Protein AF-Q7WUK7-F1 (afdb_monomer)

Foldseek 3Di:
DEDAEDADDPVRLQVVQLVQQVCVVVVDAAEYECVNYVPNLVVCLLQCSVVQGDPSYHYPPDRDHNVVCAPVDLQKHHKDWQELVDGDPCQLVSVLSSCCVQVNDPCSVVVSVVSVVLSCCQNPPQPDPRIWIKIWHQDPVVSDIDIDTDGNGPDPVNVVVVVCVVPPVVVD

Structure (mmCIF, N/CA/C/O backbone):
data_AF-Q7WUK7-F1
#
_entry.id   AF-Q7WUK7-F1
#
loop_
_atom_site.group_PDB
_atom_site.id
_atom_site.type_symbol
_atom_site.label_atom_id
_atom_site.label_alt_id
_atom_site.label_comp_id
_atom_site.label_asym_id
_atom_site.label_entity_id
_atom_site.label_seq_id
_atom_site.pdbx_PDB_ins_code
_atom_site.Cartn_x
_atom_site.Cartn_y
_atom_site.Cartn_z
_atom_site.occupancy
_atom_site.B_iso_or_equiv
_atom_site.auth_seq_id
_atom_site.auth_comp_id
_atom_site.auth_asym_id
_atom_site.auth_atom_id
_atom_site.pdbx_PDB_model_num
ATOM 1 N N . MET A 1 1 ? -12.887 -13.137 -6.973 1.00 91.25 1 MET A N 1
ATOM 2 C CA . MET A 1 1 ? -12.757 -11.984 -7.885 1.00 91.25 1 MET A CA 1
ATOM 3 C C . MET A 1 1 ? -11.702 -12.366 -8.908 1.00 91.25 1 MET A C 1
ATOM 5 O O . MET A 1 1 ? -10.621 -12.746 -8.482 1.00 91.25 1 MET A O 1
ATOM 9 N N . THR A 1 2 ? -12.022 -12.349 -10.204 1.00 91.50 2 THR A N 1
ATOM 10 C CA . THR A 1 2 ? -11.090 -12.767 -11.269 1.00 91.50 2 THR A CA 1
ATOM 11 C C . THR A 1 2 ? -10.518 -11.540 -11.966 1.00 91.50 2 THR A C 1
ATOM 13 O O . THR A 1 2 ? -11.270 -10.658 -12.384 1.00 91.50 2 THR A O 1
ATOM 16 N N . PHE A 1 3 ? -9.196 -11.487 -12.089 1.00 91.56 3 PHE A N 1
ATOM 17 C CA . PHE A 1 3 ? -8.460 -10.380 -12.681 1.00 91.56 3 PHE A CA 1
ATOM 18 C C . PHE A 1 3 ? -8.015 -10.733 -14.094 1.00 91.56 3 PHE A C 1
ATOM 20 O O . PHE A 1 3 ? -7.296 -11.704 -14.327 1.00 91.56 3 PHE A O 1
ATOM 27 N N . LEU A 1 4 ? -8.437 -9.904 -15.042 1.00 84.88 4 LEU A N 1
ATOM 28 C CA . LEU A 1 4 ? -8.047 -9.989 -16.442 1.00 84.88 4 LEU A CA 1
ATOM 29 C C . LEU A 1 4 ? -6.911 -8.984 -16.665 1.00 84.88 4 LEU A C 1
ATOM 31 O O . LEU A 1 4 ? -6.974 -7.875 -16.138 1.00 84.88 4 LEU A O 1
ATOM 35 N N . GLY A 1 5 ? -5.852 -9.392 -17.370 1.00 76.69 5 GLY A N 1
ATOM 36 C CA . GLY A 1 5 ? -4.571 -8.676 -17.450 1.00 76.69 5 GLY A CA 1
ATOM 37 C C . GLY A 1 5 ? -4.622 -7.152 -17.618 1.00 76.69 5 GLY A C 1
ATOM 38 O O . GLY A 1 5 ? -5.522 -6.586 -18.227 1.00 76.69 5 GLY A O 1
ATOM 39 N N . GLY A 1 6 ? -3.596 -6.477 -17.096 1.00 83.19 6 GLY A N 1
ATOM 40 C CA . GLY A 1 6 ? -3.479 -5.019 -17.134 1.00 83.19 6 GLY A CA 1
ATOM 41 C C . GLY A 1 6 ? -2.425 -4.498 -16.159 1.00 83.19 6 GLY A C 1
ATOM 42 O O . GLY A 1 6 ? -1.912 -5.239 -15.323 1.00 83.19 6 GLY A O 1
ATOM 43 N N . SER A 1 7 ? -2.067 -3.221 -16.263 1.00 85.00 7 SER A N 1
ATOM 44 C CA . SER A 1 7 ? -1.203 -2.576 -15.270 1.00 85.00 7 SER A CA 1
ATOM 45 C C . SER A 1 7 ? -2.057 -1.985 -14.156 1.00 85.00 7 SER A C 1
ATOM 47 O O . SER A 1 7 ? -2.988 -1.232 -14.429 1.00 85.00 7 SER A O 1
ATOM 49 N N . PHE A 1 8 ? -1.722 -2.301 -12.909 1.00 87.94 8 PHE A N 1
ATOM 50 C CA . PHE A 1 8 ? -2.381 -1.715 -11.751 1.00 87.94 8 PHE A CA 1
ATOM 51 C C . PHE A 1 8 ? -1.643 -0.455 -11.296 1.00 87.94 8 PHE A C 1
ATOM 53 O O . PHE A 1 8 ? -0.414 -0.445 -11.212 1.00 87.94 8 PHE A O 1
ATOM 60 N N . LEU A 1 9 ? -2.399 0.605 -11.010 1.00 91.31 9 LEU A N 1
ATOM 61 C CA . LEU A 1 9 ? -1.882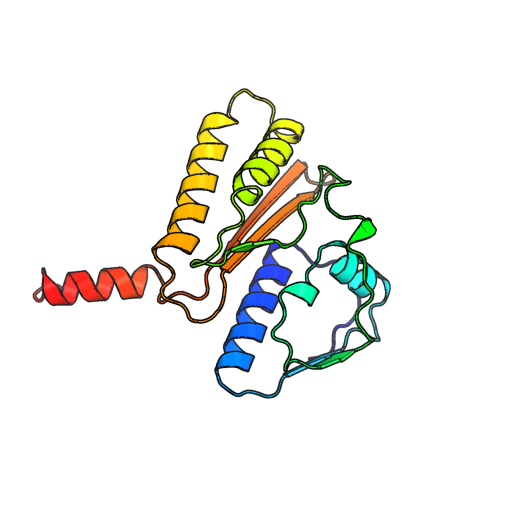 1.786 -10.322 1.00 91.31 9 LEU A CA 1
ATOM 62 C C . LEU A 1 9 ? -1.845 1.528 -8.814 1.00 91.31 9 LEU A C 1
ATOM 64 O O . LEU A 1 9 ? -2.674 0.783 -8.286 1.00 91.31 9 LEU A O 1
ATOM 68 N N . LEU A 1 10 ? -0.910 2.174 -8.120 1.00 92.69 10 LEU A N 1
ATOM 69 C CA . LEU A 1 10 ? -0.693 1.975 -6.690 1.00 92.69 10 LEU A CA 1
ATOM 70 C C . LEU A 1 10 ? -1.942 2.335 -5.875 1.00 92.69 10 LEU A C 1
ATOM 72 O O . LEU A 1 10 ? -2.303 1.613 -4.949 1.00 92.69 10 LEU A O 1
ATOM 76 N N . ASP A 1 11 ? -2.653 3.401 -6.259 1.00 92.25 11 ASP A N 1
ATOM 77 C CA . ASP A 1 11 ? -3.923 3.774 -5.616 1.00 92.25 11 ASP A CA 1
ATOM 78 C C . ASP A 1 11 ? -4.985 2.668 -5.691 1.00 92.25 11 ASP A C 1
ATOM 80 O O . ASP A 1 11 ? -5.707 2.412 -4.729 1.00 92.25 11 ASP A O 1
ATOM 84 N N . SER A 1 12 ? -5.069 1.981 -6.817 1.00 92.56 12 SER A N 1
ATOM 85 C CA . SER A 1 12 ? -6.090 0.982 -7.088 1.00 92.56 12 SER A CA 1
ATOM 86 C C . SER A 1 12 ? -5.782 -0.284 -6.300 1.00 92.56 12 SER A C 1
ATOM 88 O O . SER A 1 12 ? -6.679 -0.861 -5.689 1.00 92.56 12 SER A O 1
ATOM 90 N N . LEU A 1 13 ? -4.498 -0.645 -6.221 1.00 94.75 13 LEU A N 1
ATOM 91 C CA . LEU A 1 13 ? -4.018 -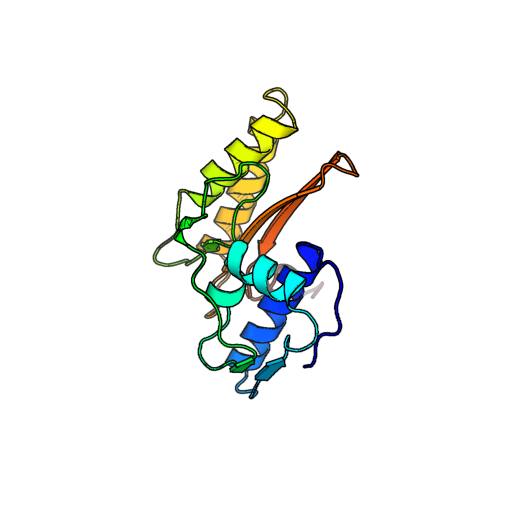1.723 -5.363 1.00 94.75 13 LEU A CA 1
ATOM 92 C C . LEU A 1 13 ? -4.271 -1.427 -3.892 1.00 94.75 13 LEU A C 1
ATOM 94 O O . LEU A 1 13 ? -4.828 -2.273 -3.204 1.00 94.75 13 LEU A O 1
ATOM 98 N N . SER A 1 14 ? -3.966 -0.220 -3.416 1.00 94.38 14 SER A N 1
ATOM 99 C CA . SER A 1 14 ? -4.221 0.117 -2.012 1.00 94.38 14 SER A CA 1
ATOM 100 C C . SER A 1 14 ? -5.694 0.004 -1.623 1.00 94.38 14 SER A C 1
ATOM 102 O O . SER A 1 14 ? -6.021 -0.516 -0.561 1.00 94.38 14 SER A O 1
ATOM 104 N N . ARG A 1 15 ? -6.606 0.428 -2.504 1.00 94.50 15 ARG A N 1
ATOM 105 C CA . ARG A 1 15 ? -8.049 0.323 -2.257 1.00 94.50 15 ARG A CA 1
ATOM 106 C C . ARG A 1 15 ? -8.510 -1.127 -2.268 1.00 94.50 15 ARG A C 1
ATOM 108 O O . ARG A 1 15 ? -9.350 -1.493 -1.454 1.00 94.50 15 ARG A O 1
ATOM 115 N N . LEU A 1 16 ? -7.963 -1.935 -3.176 1.00 94.94 16 LEU A N 1
ATOM 116 C CA . LEU A 1 16 ? -8.236 -3.366 -3.228 1.00 94.94 16 LEU A CA 1
ATOM 117 C C . LEU A 1 16 ? -7.758 -4.063 -1.949 1.00 94.94 16 LEU A C 1
ATOM 119 O O . LEU A 1 16 ? -8.534 -4.809 -1.364 1.00 94.94 16 LEU A O 1
ATOM 123 N N . LEU A 1 17 ? -6.531 -3.785 -1.501 1.00 95.56 17 LEU A N 1
ATOM 124 C CA . LEU A 1 17 ? -5.959 -4.339 -0.273 1.00 95.56 17 LEU A CA 1
ATOM 125 C C . LEU A 1 17 ? -6.823 -4.002 0.946 1.00 95.56 17 LEU A C 1
ATOM 127 O O . LEU A 1 17 ? -7.262 -4.902 1.660 1.00 95.56 17 LEU A O 1
ATOM 131 N N . ALA A 1 18 ? -7.143 -2.717 1.129 1.00 94.12 18 ALA A N 1
ATOM 132 C CA . ALA A 1 18 ? -7.998 -2.266 2.222 1.00 94.12 18 ALA A CA 1
ATOM 133 C C . ALA A 1 18 ? -9.376 -2.948 2.184 1.00 94.12 18 ALA A C 1
ATOM 135 O O . ALA A 1 18 ? -9.838 -3.471 3.195 1.00 94.12 18 ALA A O 1
ATOM 136 N N . LEU A 1 19 ? -10.014 -3.000 1.010 1.00 94.62 19 LEU A N 1
ATOM 137 C CA . LEU A 1 19 ? -11.322 -3.632 0.846 1.00 94.62 19 LEU A CA 1
ATOM 138 C C . LEU A 1 19 ? -11.284 -5.129 1.174 1.00 94.62 19 LEU A C 1
ATOM 140 O O . LEU A 1 19 ? -12.162 -5.624 1.876 1.00 94.62 19 LEU A O 1
ATOM 144 N N . VAL A 1 20 ? -10.295 -5.856 0.654 1.00 95.94 20 VAL A N 1
ATOM 145 C CA . VAL A 1 20 ? -10.166 -7.304 0.851 1.00 95.94 20 VAL A CA 1
ATOM 146 C C . VAL A 1 20 ? -9.968 -7.626 2.329 1.00 95.94 20 VAL A C 1
ATOM 148 O O . VAL A 1 20 ? -10.700 -8.455 2.866 1.00 95.94 20 VAL A O 1
ATOM 151 N N . ASN A 1 21 ? -9.071 -6.916 3.012 1.00 94.69 21 ASN A N 1
ATOM 152 C CA . ASN A 1 21 ? -8.830 -7.145 4.435 1.00 94.69 21 ASN A CA 1
ATOM 153 C C . ASN A 1 21 ? -10.053 -6.780 5.289 1.00 94.69 21 ASN A C 1
ATOM 155 O O . ASN A 1 21 ? -10.411 -7.523 6.198 1.00 94.69 21 ASN A O 1
ATOM 159 N N . GLN A 1 22 ? -10.766 -5.697 4.963 1.00 92.88 22 GLN A N 1
ATOM 160 C CA . GLN A 1 22 ? -12.001 -5.317 5.665 1.00 92.88 22 GLN A CA 1
ATOM 161 C C . GLN A 1 22 ? -13.134 -6.329 5.468 1.00 92.88 22 GLN A C 1
ATOM 163 O O . GLN A 1 22 ? -13.879 -6.631 6.405 1.00 92.88 22 GLN A O 1
ATOM 168 N N . LEU A 1 23 ? -13.280 -6.870 4.256 1.00 94.06 23 LEU A N 1
ATOM 169 C CA . LEU A 1 23 ? -14.253 -7.921 3.972 1.00 94.06 23 LEU A CA 1
ATOM 170 C C . LEU A 1 23 ? -13.888 -9.225 4.698 1.00 94.06 23 LEU A C 1
ATOM 172 O O . LEU A 1 23 ? -14.788 -9.861 5.252 1.00 94.06 23 LEU A O 1
ATOM 176 N N . SER A 1 24 ? -12.600 -9.583 4.743 1.00 95.00 24 SER A N 1
ATOM 177 C CA . SER A 1 24 ? -12.109 -10.757 5.472 1.00 95.00 24 SER A CA 1
ATOM 178 C C . SER A 1 24 ? -12.395 -10.624 6.968 1.00 95.00 24 SER A C 1
ATOM 180 O O . SER A 1 24 ? -13.068 -11.470 7.556 1.00 95.00 24 SER A O 1
ATOM 182 N N . TYR A 1 25 ? -12.032 -9.478 7.554 1.00 93.00 25 TYR A N 1
ATOM 183 C CA . TYR A 1 25 ? -12.324 -9.140 8.947 1.00 93.00 25 TYR A CA 1
ATOM 184 C C . TYR A 1 25 ? -13.829 -9.181 9.269 1.00 93.00 25 TYR A C 1
ATOM 186 O O . TYR A 1 25 ? -14.238 -9.564 10.362 1.00 93.00 25 TYR A O 1
ATOM 194 N N . SER A 1 26 ? -14.682 -8.857 8.291 1.00 92.81 26 SER A N 1
ATOM 195 C CA . SER A 1 26 ? -16.145 -8.963 8.403 1.00 92.81 26 SER A CA 1
ATOM 196 C C . SER A 1 26 ? -16.682 -10.400 8.247 1.00 92.81 26 SER A C 1
ATOM 198 O O . SER A 1 26 ? -17.894 -10.596 8.115 1.00 92.81 26 SER A O 1
ATOM 200 N N . GLY A 1 27 ? -15.807 -11.408 8.210 1.00 94.31 27 GLY A N 1
ATOM 201 C CA . GLY A 1 27 ? -16.145 -12.827 8.098 1.00 94.31 27 GLY A CA 1
ATOM 202 C C . GLY A 1 27 ? -16.553 -13.275 6.693 1.00 94.31 27 GLY A C 1
ATOM 203 O O . GLY A 1 27 ? -17.232 -14.294 6.548 1.00 94.31 27 GLY A O 1
ATOM 204 N N . LYS A 1 28 ? -16.218 -12.515 5.642 1.00 96.06 28 LYS A N 1
ATOM 205 C CA . LYS A 1 28 ? -16.505 -12.920 4.2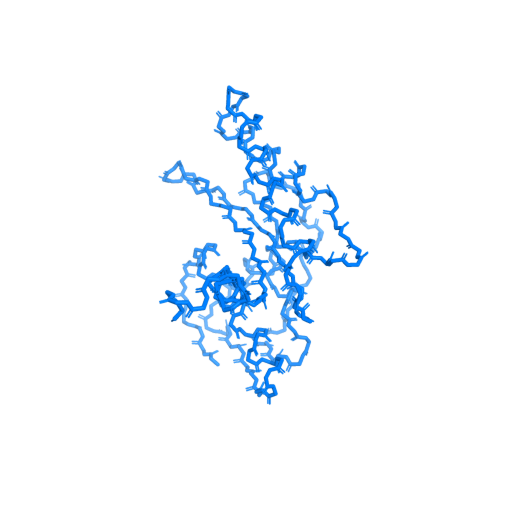58 1.00 96.06 28 LYS A CA 1
ATOM 206 C C . LYS A 1 28 ? -15.391 -13.817 3.732 1.00 96.06 28 LYS A C 1
ATOM 208 O O . LYS A 1 28 ? -14.221 -13.485 3.843 1.00 96.06 28 LYS A O 1
ATOM 213 N N . SER A 1 29 ? -15.771 -14.914 3.080 1.00 96.44 29 SER A N 1
ATOM 214 C CA . SER A 1 29 ? -14.825 -15.736 2.323 1.00 96.44 29 SER A CA 1
ATOM 215 C C . SER A 1 29 ? -14.482 -15.043 1.005 1.00 96.44 29 SER A C 1
ATOM 217 O O . SER A 1 29 ? -15.376 -14.703 0.223 1.00 96.44 29 SER A O 1
ATOM 219 N N . ILE A 1 30 ? -13.192 -14.807 0.775 1.00 97.38 30 ILE A N 1
ATOM 220 C CA . ILE A 1 30 ? -12.683 -14.080 -0.388 1.00 97.38 30 ILE A CA 1
ATOM 221 C C . ILE A 1 30 ? -11.686 -14.964 -1.122 1.00 97.38 30 ILE A C 1
ATOM 223 O O . ILE A 1 30 ? -10.828 -15.603 -0.518 1.00 97.38 30 ILE A O 1
ATOM 227 N N . SER A 1 31 ? -11.786 -14.948 -2.447 1.00 97.19 31 SER A N 1
ATOM 228 C CA . SER A 1 31 ? -10.777 -15.506 -3.335 1.00 97.19 31 SER A CA 1
ATOM 229 C C . SER A 1 31 ? -10.394 -14.472 -4.390 1.00 97.19 31 SER A C 1
ATOM 231 O O . SER A 1 31 ? -11.274 -13.809 -4.955 1.00 97.19 31 SER A O 1
ATOM 233 N N . LEU A 1 32 ? -9.099 -14.322 -4.647 1.00 96.56 32 LEU A N 1
ATOM 234 C CA . LEU A 1 32 ? -8.526 -13.472 -5.682 1.00 96.56 32 LEU A CA 1
ATOM 235 C C . LEU A 1 32 ? -7.815 -14.356 -6.707 1.00 96.56 32 LEU A C 1
ATOM 237 O O . LEU A 1 32 ? -6.851 -15.042 -6.383 1.00 96.56 32 LEU A O 1
ATOM 241 N N . ASP A 1 33 ? -8.297 -14.330 -7.942 1.00 96.19 33 ASP A N 1
ATOM 242 C CA . ASP A 1 33 ? -7.788 -15.151 -9.035 1.00 96.19 33 ASP A CA 1
ATOM 243 C C . ASP A 1 33 ? -7.098 -14.263 -10.076 1.00 96.19 33 ASP A C 1
ATOM 245 O O . ASP A 1 33 ? -7.736 -13.473 -10.774 1.00 96.19 33 ASP A O 1
ATOM 249 N N . PHE A 1 34 ? -5.781 -14.403 -10.157 1.00 95.38 34 PHE A N 1
ATOM 250 C CA . PHE A 1 34 ? -4.873 -13.731 -11.074 1.00 95.38 34 PHE A CA 1
ATOM 251 C C . PHE A 1 34 ? -4.324 -14.677 -12.157 1.00 95.38 34 PHE A C 1
ATOM 253 O O . PHE A 1 34 ? -3.403 -14.288 -12.878 1.00 95.38 34 PHE A O 1
ATOM 260 N N . SER A 1 35 ? -4.876 -15.886 -12.334 1.00 93.56 35 SER A N 1
ATOM 261 C CA . SER A 1 35 ? -4.394 -16.865 -13.327 1.00 93.56 35 SER A CA 1
ATOM 262 C C . SER A 1 35 ? -4.427 -16.359 -14.773 1.00 93.56 35 SER A C 1
ATOM 264 O O . SER A 1 35 ? -3.726 -16.887 -15.629 1.00 93.56 35 SER A O 1
ATOM 266 N N . ALA A 1 36 ? -5.210 -15.318 -15.064 1.00 92.12 36 ALA A N 1
ATOM 267 C CA . ALA A 1 36 ? -5.259 -14.677 -16.378 1.00 92.12 36 ALA A CA 1
ATOM 268 C C . ALA A 1 36 ? -4.314 -13.459 -16.519 1.00 92.12 36 ALA A C 1
ATOM 270 O O . ALA A 1 36 ? -4.432 -12.701 -17.489 1.00 92.12 36 ALA A O 1
ATOM 271 N N . CYS A 1 37 ? -3.399 -13.210 -15.567 1.00 91.75 37 CYS A N 1
ATOM 272 C CA . CYS A 1 37 ? -2.542 -12.017 -15.577 1.00 91.75 37 CYS A CA 1
ATOM 273 C C . CYS A 1 37 ? -1.142 -12.178 -14.943 1.00 91.75 37 CYS A C 1
ATOM 275 O O . CYS A 1 37 ? -0.698 -11.334 -14.163 1.00 91.75 37 CYS A O 1
ATOM 277 N N . ASP A 1 38 ? -0.381 -13.188 -15.377 1.00 91.00 38 ASP A N 1
ATOM 278 C CA . ASP A 1 38 ? 0.962 -13.546 -14.871 1.00 91.00 38 ASP A CA 1
ATOM 279 C C . ASP A 1 38 ? 1.943 -12.378 -14.667 1.00 91.00 38 ASP A C 1
ATOM 281 O O . ASP A 1 38 ? 2.673 -12.326 -13.671 1.00 91.00 38 ASP A O 1
ATOM 285 N N . LYS A 1 39 ? 1.988 -11.425 -15.609 1.00 91.62 39 LYS A N 1
ATOM 286 C CA . LYS A 1 39 ? 2.885 -10.257 -15.517 1.00 91.62 39 LYS A CA 1
ATOM 287 C C . LYS A 1 39 ? 2.520 -9.365 -14.335 1.00 91.62 39 LYS A C 1
ATOM 289 O O . LYS A 1 39 ? 3.400 -8.917 -13.604 1.00 91.62 39 LYS A O 1
ATOM 294 N N . SER A 1 40 ? 1.228 -9.110 -14.164 1.00 92.31 40 SER A N 1
ATOM 295 C CA . SER A 1 40 ? 0.700 -8.293 -13.077 1.00 92.31 40 SER A CA 1
ATOM 296 C C . SER A 1 40 ? 0.865 -9.020 -11.750 1.00 92.31 40 SER A C 1
ATOM 298 O O . SER A 1 40 ? 1.344 -8.418 -10.800 1.00 92.31 40 SER A O 1
ATOM 300 N N . PHE A 1 41 ? 0.586 -10.323 -11.708 1.00 94.88 41 PHE A N 1
ATOM 301 C CA . PHE A 1 41 ? 0.809 -11.157 -10.528 1.00 94.88 41 PHE A CA 1
ATOM 302 C C . PHE A 1 41 ? 2.268 -11.136 -10.052 1.00 94.88 41 PHE A C 1
ATOM 304 O O . PHE A 1 41 ? 2.545 -10.898 -8.877 1.00 94.88 41 PHE A O 1
ATOM 311 N N . SER A 1 42 ? 3.218 -11.306 -10.976 1.00 93.50 42 SER A N 1
ATOM 312 C CA . SER A 1 42 ? 4.653 -11.254 -10.662 1.00 93.50 42 SER A CA 1
ATOM 313 C C . SER A 1 42 ? 5.067 -9.883 -10.119 1.00 93.50 42 SER A C 1
ATOM 315 O O . SER A 1 42 ? 5.876 -9.789 -9.200 1.00 93.50 42 SER A O 1
ATOM 317 N N . TYR A 1 43 ? 4.486 -8.812 -10.663 1.00 93.19 43 TYR A N 1
ATOM 318 C CA . TYR A 1 43 ? 4.686 -7.462 -10.148 1.00 93.19 43 TYR A CA 1
ATOM 319 C C . TYR A 1 43 ? 4.092 -7.275 -8.741 1.00 93.19 43 TYR A C 1
ATOM 321 O O . TYR A 1 43 ? 4.748 -6.679 -7.894 1.00 93.19 43 TYR A O 1
ATOM 329 N N . LEU A 1 44 ? 2.903 -7.818 -8.463 1.00 95.00 44 LEU A N 1
ATOM 330 C CA . LEU A 1 44 ? 2.281 -7.766 -7.134 1.00 95.00 44 LEU A CA 1
ATOM 331 C C . LEU A 1 44 ? 3.112 -8.499 -6.075 1.00 95.00 44 LEU A C 1
ATOM 333 O O . LEU A 1 44 ? 3.282 -7.972 -4.978 1.00 95.00 44 LEU A O 1
ATOM 337 N N . CYS A 1 45 ? 3.702 -9.647 -6.427 1.00 95.00 45 CYS A N 1
ATOM 338 C CA . CYS A 1 45 ? 4.691 -10.316 -5.575 1.00 95.00 45 CYS A CA 1
ATOM 339 C C . CYS A 1 45 ? 5.893 -9.396 -5.333 1.00 95.00 45 CYS A C 1
ATOM 341 O O . CYS A 1 45 ? 6.281 -9.159 -4.197 1.00 95.00 45 CYS A O 1
ATOM 343 N N . ARG A 1 46 ? 6.446 -8.804 -6.402 1.00 93.44 46 ARG A N 1
ATOM 344 C CA . ARG A 1 46 ? 7.619 -7.922 -6.316 1.00 93.44 46 ARG A CA 1
ATOM 345 C C . ARG A 1 46 ? 7.400 -6.725 -5.395 1.00 93.44 46 ARG A C 1
ATOM 347 O O . ARG A 1 46 ? 8.380 -6.264 -4.829 1.00 93.44 46 ARG A O 1
ATOM 354 N N . ILE A 1 47 ? 6.187 -6.197 -5.274 1.00 93.31 47 ILE A N 1
ATOM 355 C CA . ILE A 1 47 ? 5.918 -5.026 -4.427 1.00 93.31 47 ILE A CA 1
ATOM 356 C C . ILE A 1 47 ? 5.415 -5.377 -3.022 1.00 93.31 47 ILE A C 1
ATOM 358 O O . ILE A 1 47 ? 4.971 -4.470 -2.327 1.00 93.31 47 ILE A O 1
ATOM 362 N N . GLY A 1 48 ? 5.418 -6.652 -2.621 1.00 94.25 48 GLY A N 1
ATOM 363 C CA . GLY A 1 48 ? 4.930 -7.078 -1.304 1.00 94.25 48 GLY A CA 1
ATOM 364 C C . GLY A 1 48 ? 3.418 -6.960 -1.115 1.00 94.25 48 GLY A C 1
ATOM 365 O O . GLY A 1 48 ? 2.930 -7.011 0.005 1.00 94.25 48 GLY A O 1
ATOM 366 N N . PHE A 1 49 ? 2.636 -6.824 -2.192 1.00 95.56 49 PHE A N 1
ATOM 367 C CA . PHE A 1 49 ? 1.184 -6.627 -2.089 1.00 95.56 49 PHE A CA 1
ATOM 368 C C . PHE A 1 49 ? 0.486 -7.771 -1.341 1.00 95.56 49 PHE A C 1
ATOM 370 O O . PHE A 1 49 ? -0.407 -7.536 -0.532 1.00 95.56 49 PHE A O 1
ATOM 377 N N . PHE A 1 50 ? 0.891 -9.011 -1.625 1.00 95.94 50 PHE A N 1
ATOM 378 C CA . PHE A 1 50 ? 0.270 -10.203 -1.051 1.00 95.94 50 PHE A CA 1
ATOM 379 C C . PHE A 1 50 ? 0.670 -10.462 0.403 1.00 95.94 50 PHE A C 1
ATOM 381 O O . PHE A 1 50 ? -0.061 -11.160 1.094 1.00 95.94 50 PHE A O 1
ATOM 388 N N . GLU A 1 51 ? 1.778 -9.887 0.879 1.00 93.56 51 GLU A N 1
ATOM 389 C CA . GLU A 1 51 ? 2.233 -10.048 2.270 1.00 93.56 51 GLU A CA 1
ATOM 390 C C . GLU A 1 51 ? 1.292 -9.374 3.267 1.00 93.56 51 GLU A C 1
ATOM 392 O O . GLU A 1 51 ? 1.224 -9.764 4.427 1.00 93.56 51 GLU A O 1
ATOM 397 N N . LEU A 1 52 ? 0.547 -8.372 2.800 1.00 94.25 52 LEU A N 1
ATOM 398 C CA . LEU A 1 52 ? -0.400 -7.620 3.609 1.00 94.25 52 LEU A CA 1
ATOM 399 C C . LEU A 1 52 ? -1.833 -8.140 3.491 1.00 94.25 52 LEU A C 1
ATOM 401 O O . LEU A 1 52 ? -2.725 -7.607 4.152 1.00 94.25 52 LEU A O 1
ATOM 405 N N . ILE A 1 53 ? -2.092 -9.120 2.625 1.00 95.00 53 ILE A N 1
ATOM 406 C CA . ILE A 1 53 ? -3.423 -9.713 2.524 1.00 95.00 53 ILE A CA 1
ATOM 407 C C . ILE A 1 53 ? -3.650 -10.617 3.732 1.00 95.00 53 ILE A C 1
ATOM 409 O O . ILE A 1 53 ? -2.790 -11.419 4.089 1.00 95.00 53 ILE A O 1
ATOM 413 N N . ASP A 1 54 ? -4.836 -10.511 4.331 1.00 94.25 54 ASP A N 1
ATOM 414 C CA . ASP A 1 54 ? -5.244 -11.388 5.423 1.00 94.25 54 ASP A CA 1
ATOM 415 C C . ASP A 1 54 ? -5.077 -12.883 5.045 1.00 94.25 54 ASP A C 1
ATOM 417 O O . ASP A 1 54 ? -5.570 -13.299 3.990 1.00 94.25 54 ASP A O 1
ATOM 421 N N . PRO A 1 55 ? -4.436 -13.717 5.890 1.00 93.94 55 PRO A N 1
ATOM 422 C CA . PRO A 1 55 ? -4.114 -15.107 5.553 1.00 93.94 55 PRO A CA 1
ATOM 423 C C . PRO A 1 55 ? -5.311 -16.005 5.213 1.00 93.94 55 PRO A C 1
ATOM 425 O O . PRO A 1 55 ? -5.121 -17.079 4.643 1.00 93.94 55 PRO A O 1
ATOM 428 N N . SER A 1 56 ? -6.541 -15.616 5.571 1.00 94.69 56 SER A N 1
ATOM 429 C CA . SER A 1 56 ? -7.741 -16.391 5.227 1.00 94.69 56 SER A CA 1
ATOM 430 C C . SER A 1 56 ? -8.230 -16.162 3.790 1.00 94.69 56 SER A C 1
ATOM 432 O O . SER A 1 56 ? -9.100 -16.893 3.305 1.00 94.69 56 SER A O 1
ATOM 434 N N . VAL A 1 57 ? -7.675 -15.174 3.082 1.00 97.06 57 VAL A N 1
ATOM 435 C CA . VAL A 1 57 ? -8.009 -14.877 1.687 1.00 97.06 57 VAL A CA 1
ATOM 436 C C . VAL A 1 57 ? -7.263 -15.831 0.759 1.00 97.06 57 VAL A C 1
ATOM 438 O O . VAL A 1 57 ? -6.036 -15.873 0.728 1.00 97.06 57 VAL A O 1
ATOM 441 N N . ALA A 1 58 ? -8.003 -16.563 -0.071 1.00 97.06 58 ALA A N 1
ATOM 442 C CA . ALA A 1 58 ? -7.404 -17.461 -1.053 1.00 97.06 58 ALA A CA 1
ATOM 443 C C . ALA A 1 58 ? -6.874 -16.674 -2.262 1.00 97.06 58 ALA A C 1
ATOM 445 O O . ALA A 1 58 ? -7.636 -15.970 -2.926 1.00 97.06 58 ALA A O 1
ATOM 446 N N . VAL A 1 59 ? -5.595 -16.829 -2.600 1.00 97.25 59 VAL A N 1
ATOM 447 C CA . VAL A 1 59 ? -4.976 -16.203 -3.779 1.00 97.25 59 VAL A CA 1
ATOM 448 C C . VAL A 1 59 ? -4.547 -17.284 -4.764 1.00 97.25 59 VAL A C 1
ATOM 450 O O . VAL A 1 59 ? -3.954 -18.281 -4.367 1.00 97.25 59 VAL A O 1
ATOM 453 N N . VAL A 1 60 ? -4.862 -17.092 -6.046 1.00 96.19 60 VAL A N 1
ATOM 454 C CA . VAL A 1 60 ? -4.478 -18.000 -7.134 1.00 96.19 60 VAL A CA 1
ATOM 455 C C . VAL A 1 60 ? -3.794 -17.187 -8.240 1.00 96.19 60 VAL A C 1
ATOM 457 O O . VAL A 1 60 ? -4.329 -16.146 -8.619 1.00 96.19 60 VAL A O 1
ATOM 460 N N . PRO A 1 61 ? -2.648 -17.620 -8.798 1.00 95.25 61 PRO A N 1
ATOM 461 C CA . PRO A 1 61 ? -1.848 -18.780 -8.386 1.00 95.25 61 PRO A CA 1
ATOM 462 C C . PRO A 1 61 ? -1.143 -18.560 -7.035 1.00 95.25 61 PRO A C 1
ATOM 464 O O . PRO A 1 61 ? -1.243 -17.482 -6.452 1.00 95.25 61 PRO A O 1
ATOM 467 N N . ASP A 1 62 ? -0.421 -19.579 -6.558 1.00 94.88 62 ASP A N 1
ATOM 468 C CA . ASP A 1 62 ? 0.352 -19.497 -5.315 1.00 94.88 62 ASP A CA 1
ATOM 469 C C . ASP A 1 62 ? 1.341 -18.322 -5.348 1.00 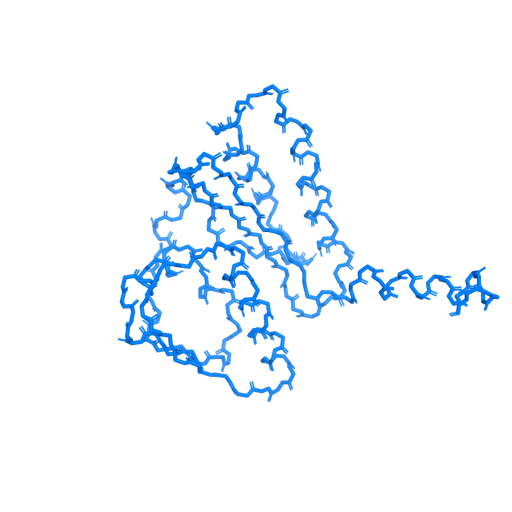94.88 62 ASP A C 1
ATOM 471 O O . ASP A 1 62 ? 2.090 -18.122 -6.316 1.00 94.88 62 ASP A O 1
ATOM 475 N N . VAL A 1 63 ? 1.325 -17.535 -4.270 1.00 95.19 63 VAL A N 1
ATOM 476 C CA . VAL A 1 63 ? 2.176 -16.355 -4.097 1.00 95.19 63 VAL A CA 1
ATOM 477 C C . VAL A 1 63 ? 3.640 -16.779 -4.078 1.00 95.19 63 VAL A C 1
ATOM 479 O O . VAL A 1 63 ? 4.033 -17.712 -3.381 1.00 95.19 63 VAL A O 1
ATOM 482 N N . LYS A 1 64 ? 4.461 -16.075 -4.859 1.00 93.19 64 LYS A N 1
ATOM 483 C CA . LYS A 1 64 ? 5.906 -16.298 -4.913 1.00 93.19 64 LYS A CA 1
ATOM 484 C C . LYS A 1 64 ? 6.602 -15.319 -3.982 1.00 93.19 64 LYS A C 1
ATOM 486 O O . LYS A 1 64 ? 6.325 -14.124 -4.047 1.00 93.19 64 LYS A O 1
ATOM 491 N N . ASP A 1 65 ? 7.546 -15.818 -3.193 1.00 92.38 65 ASP A N 1
ATOM 492 C CA . ASP A 1 65 ? 8.424 -14.967 -2.396 1.00 92.38 65 ASP A CA 1
ATOM 493 C C . ASP A 1 65 ? 9.334 -14.138 -3.319 1.00 92.38 65 ASP A C 1
ATOM 495 O O . ASP A 1 65 ? 10.067 -14.674 -4.157 1.00 92.38 65 ASP A O 1
ATOM 499 N N . ALA A 1 66 ? 9.244 -12.816 -3.185 1.00 91.62 66 ALA A N 1
ATOM 500 C CA . ALA A 1 66 ? 10.053 -11.841 -3.907 1.00 91.62 66 ALA A CA 1
ATOM 501 C C . ALA A 1 66 ? 10.797 -10.884 -2.956 1.00 91.62 66 ALA A C 1
ATOM 503 O O . ALA A 1 66 ? 11.353 -9.880 -3.414 1.00 91.62 66 ALA A O 1
ATOM 504 N N . SER A 1 67 ? 10.839 -11.207 -1.659 1.00 88.38 67 SER A N 1
ATOM 505 C CA . SER A 1 67 ? 11.453 -10.393 -0.603 1.00 88.38 67 SER A CA 1
ATOM 506 C C . SER A 1 67 ? 12.938 -10.113 -0.844 1.00 88.38 67 SER A C 1
ATOM 508 O O . SER A 1 67 ? 13.436 -9.036 -0.519 1.00 88.38 67 SER A O 1
ATOM 510 N N . CYS A 1 68 ? 13.646 -11.017 -1.529 1.00 89.94 68 CYS A N 1
ATOM 511 C CA . CYS A 1 68 ? 15.053 -10.847 -1.910 1.00 89.94 68 CYS A CA 1
ATOM 512 C C . CYS A 1 68 ? 15.322 -9.644 -2.837 1.00 89.94 68 CYS A C 1
ATOM 514 O O . CYS A 1 68 ? 16.479 -9.281 -3.059 1.00 89.94 68 CYS A O 1
ATOM 516 N N . TYR A 1 69 ? 14.274 -9.028 -3.391 1.00 86.88 69 TYR A N 1
ATOM 517 C CA . TYR A 1 69 ? 14.377 -7.835 -4.223 1.00 86.88 69 TYR A CA 1
ATOM 518 C C . TYR A 1 69 ? 14.021 -6.532 -3.488 1.00 86.88 69 TYR A C 1
ATOM 520 O O . TYR A 1 69 ? 14.120 -5.466 -4.107 1.00 86.88 69 TYR A O 1
ATOM 528 N N . TYR A 1 70 ? 13.565 -6.583 -2.234 1.00 88.25 70 TYR A N 1
ATOM 529 C CA . TYR A 1 70 ? 13.010 -5.419 -1.531 1.00 88.25 70 TYR A CA 1
ATOM 530 C C . TYR A 1 70 ? 14.077 -4.371 -1.228 1.00 88.25 70 TYR A C 1
ATOM 532 O O . TYR A 1 70 ? 15.246 -4.693 -1.027 1.00 88.25 70 TYR A O 1
ATOM 540 N N . GLY A 1 71 ? 13.704 -3.089 -1.291 1.00 83.31 71 GLY A N 1
ATOM 541 C CA . GLY A 1 71 ? 14.639 -1.977 -1.083 1.00 83.31 71 GLY A CA 1
ATOM 542 C C . GLY A 1 71 ? 15.718 -1.802 -2.166 1.00 83.31 71 GLY A C 1
ATOM 543 O O . GLY A 1 71 ? 16.481 -0.840 -2.122 1.00 83.31 71 GLY A O 1
ATOM 544 N N . HIS A 1 72 ? 15.789 -2.676 -3.179 1.00 83.88 72 HIS A N 1
ATOM 545 C CA . HIS A 1 72 ? 16.803 -2.597 -4.243 1.00 83.88 72 HIS A CA 1
ATOM 546 C C . HIS A 1 72 ? 16.436 -1.627 -5.382 1.00 83.88 72 HIS A C 1
ATOM 548 O O . HIS A 1 72 ? 17.185 -1.493 -6.352 1.00 83.88 72 HIS A O 1
ATOM 554 N N . ASN A 1 73 ? 15.273 -0.972 -5.321 1.00 83.56 73 ASN A N 1
ATOM 555 C CA . ASN A 1 73 ? 14.795 -0.085 -6.378 1.00 83.56 73 ASN A CA 1
ATOM 556 C C . ASN A 1 73 ? 14.217 1.201 -5.796 1.00 83.56 73 ASN A C 1
ATOM 558 O O . ASN A 1 73 ? 13.089 1.218 -5.334 1.00 83.56 73 ASN A O 1
ATOM 562 N N . SER A 1 74 ? 14.919 2.320 -5.933 1.00 78.44 74 SER A N 1
ATOM 563 C CA . SER A 1 74 ? 14.459 3.587 -5.360 1.00 78.44 74 SER A CA 1
ATOM 564 C C . SER A 1 74 ? 13.218 4.208 -6.018 1.00 78.44 74 SER A C 1
ATOM 566 O O . SER A 1 74 ? 12.683 5.208 -5.538 1.00 78.44 74 SER A O 1
ATOM 568 N N . LYS A 1 75 ? 12.722 3.622 -7.116 1.00 86.25 75 LYS A N 1
ATOM 569 C CA . LYS A 1 75 ? 11.448 4.006 -7.746 1.00 86.25 75 LYS A CA 1
ATOM 570 C C . LYS A 1 75 ? 10.241 3.302 -7.132 1.00 86.25 75 LYS A C 1
ATOM 572 O O . LYS A 1 75 ? 9.115 3.622 -7.514 1.00 86.25 75 LYS A O 1
ATOM 577 N N . VAL A 1 76 ? 10.459 2.323 -6.261 1.00 87.56 76 VAL A N 1
ATOM 578 C CA . VAL A 1 76 ? 9.409 1.537 -5.620 1.00 87.56 76 VAL A CA 1
ATOM 579 C C . VAL A 1 76 ? 9.782 1.354 -4.159 1.00 87.56 76 VAL A C 1
ATOM 581 O O . VAL A 1 76 ? 10.824 0.797 -3.855 1.00 87.56 76 VAL A O 1
ATOM 584 N N . MET A 1 77 ? 8.908 1.795 -3.269 1.00 89.25 77 MET A N 1
ATOM 585 C CA . MET A 1 77 ? 8.877 1.265 -1.917 1.00 89.25 77 MET A CA 1
ATOM 586 C C . MET A 1 77 ? 7.783 0.207 -1.898 1.00 89.25 77 MET A C 1
ATOM 588 O O . MET A 1 77 ? 6.637 0.496 -2.265 1.00 89.25 77 MET A O 1
ATOM 592 N N . GLU A 1 78 ? 8.157 -1.010 -1.526 1.00 92.62 78 GLU A N 1
ATOM 593 C CA . GLU A 1 78 ? 7.221 -2.111 -1.344 1.00 92.62 78 GLU A CA 1
ATOM 594 C C . GLU A 1 78 ? 6.166 -1.775 -0.274 1.00 92.62 78 GLU A C 1
ATOM 596 O O . GLU A 1 78 ? 6.316 -0.825 0.499 1.00 92.62 78 GLU A O 1
ATOM 601 N N . PHE A 1 79 ? 5.053 -2.508 -0.274 1.00 92.56 79 PHE A N 1
ATOM 602 C CA . PHE A 1 79 ? 4.014 -2.347 0.736 1.00 92.56 79 PHE A CA 1
ATOM 603 C C . PHE A 1 79 ? 4.580 -2.704 2.116 1.00 92.56 79 PHE A C 1
ATOM 605 O O . PHE A 1 79 ? 4.926 -3.851 2.368 1.00 92.56 79 PHE A O 1
ATOM 612 N N . GLY A 1 80 ? 4.676 -1.708 2.995 1.00 90.25 80 GLY A N 1
ATOM 613 C CA . GLY A 1 80 ? 5.100 -1.861 4.383 1.00 90.25 80 GLY A CA 1
ATOM 614 C C . GLY A 1 80 ? 3.909 -1.798 5.332 1.00 90.25 80 GLY A C 1
ATOM 615 O O . GLY A 1 80 ? 3.019 -0.959 5.159 1.00 90.25 80 GLY A O 1
ATOM 616 N N . VAL A 1 81 ? 3.901 -2.673 6.336 1.00 91.06 81 VAL A N 1
ATOM 617 C CA . VAL A 1 81 ? 2.879 -2.711 7.390 1.00 91.06 81 VAL A CA 1
ATOM 618 C C . VAL A 1 81 ? 3.091 -1.547 8.358 1.00 91.06 81 VAL A C 1
ATOM 620 O O . VAL A 1 81 ? 4.207 -1.284 8.797 1.00 91.06 81 VAL A O 1
ATOM 623 N N . ILE A 1 82 ? 2.010 -0.856 8.716 1.00 88.62 82 ILE A N 1
ATOM 624 C CA . ILE A 1 82 ? 1.990 0.118 9.811 1.00 88.62 82 ILE A CA 1
ATOM 625 C C . ILE A 1 82 ? 1.232 -0.524 10.967 1.00 88.62 82 ILE A C 1
ATOM 627 O O . ILE A 1 82 ? 0.013 -0.376 11.083 1.00 88.62 82 ILE A O 1
ATOM 631 N N . ASN A 1 83 ? 1.971 -1.255 11.796 1.00 84.81 83 ASN A N 1
ATOM 632 C CA . ASN A 1 83 ? 1.442 -1.858 13.007 1.00 84.81 83 ASN A CA 1
ATOM 633 C C . ASN A 1 83 ? 1.506 -0.829 14.161 1.00 84.81 83 ASN A C 1
ATOM 635 O O . ASN A 1 83 ? 2.574 -0.262 14.406 1.00 84.81 83 ASN A O 1
ATOM 639 N N . PRO A 1 84 ? 0.390 -0.537 14.855 1.00 78.62 84 PRO A N 1
ATOM 640 C CA . PRO A 1 84 ? 0.377 0.398 15.983 1.00 78.62 84 PRO A CA 1
ATOM 641 C C . PRO A 1 84 ? 1.215 -0.037 17.195 1.00 78.62 84 PRO A C 1
ATOM 643 O O . PRO A 1 84 ? 1.690 0.819 17.939 1.00 78.62 84 PRO A O 1
ATOM 646 N N . GLU A 1 85 ? 1.364 -1.345 17.417 1.00 80.69 85 GLU A N 1
ATOM 647 C CA . GLU A 1 85 ? 2.092 -1.918 18.555 1.00 80.69 85 GLU A CA 1
ATOM 648 C C . GLU A 1 85 ? 3.595 -2.028 18.264 1.00 80.69 85 GLU A C 1
ATOM 650 O O . GLU A 1 85 ? 4.415 -1.688 19.118 1.00 80.69 85 GLU A O 1
ATOM 655 N N . GLU A 1 86 ? 3.954 -2.431 17.042 1.00 83.50 86 GLU A N 1
ATOM 656 C CA . GLU A 1 86 ? 5.338 -2.561 16.567 1.00 83.50 86 GLU A CA 1
ATOM 657 C C . GLU A 1 86 ? 5.555 -1.794 15.246 1.00 83.50 86 GLU A C 1
ATOM 659 O O . GLU A 1 86 ? 5.643 -2.392 14.170 1.00 83.50 86 GLU A O 1
ATOM 664 N N . PRO A 1 87 ? 5.626 -0.450 15.287 1.00 77.94 87 PRO A N 1
ATOM 665 C CA . PRO A 1 87 ? 5.756 0.360 14.081 1.00 77.94 87 PRO A CA 1
ATOM 666 C C . PRO A 1 87 ? 7.135 0.205 13.426 1.00 77.94 87 PRO A C 1
ATOM 668 O O . PRO A 1 87 ? 8.175 0.371 14.067 1.00 77.94 87 PRO A O 1
ATOM 671 N N . ASP A 1 88 ? 7.150 -0.013 12.109 1.00 84.38 88 ASP A N 1
ATOM 672 C CA . ASP A 1 88 ? 8.375 0.064 11.312 1.00 84.38 88 ASP A CA 1
ATOM 673 C C . ASP A 1 88 ? 8.749 1.532 11.041 1.00 84.38 88 ASP A C 1
ATOM 675 O O . ASP A 1 88 ? 8.325 2.161 10.066 1.00 84.38 88 ASP A O 1
ATOM 679 N N . GLU A 1 89 ? 9.592 2.083 11.913 1.00 82.44 89 GLU A N 1
ATOM 680 C CA . GLU A 1 89 ? 10.114 3.452 11.817 1.00 82.44 89 GLU A CA 1
ATOM 681 C C . GLU A 1 89 ? 11.036 3.673 10.596 1.00 82.44 89 GLU A C 1
ATOM 683 O O . GLU A 1 89 ? 11.432 4.806 10.300 1.00 82.44 89 GLU A O 1
ATOM 688 N N . SER A 1 90 ? 11.372 2.622 9.835 1.00 82.75 90 SER A N 1
ATOM 689 C CA . SER A 1 90 ? 12.087 2.765 8.566 1.00 82.75 90 SER A CA 1
ATOM 690 C C . SER A 1 90 ? 11.180 3.273 7.438 1.00 82.75 90 SER A C 1
ATOM 692 O O . SER A 1 90 ? 11.678 3.927 6.518 1.00 82.75 90 SER A O 1
ATOM 694 N N . ILE A 1 91 ? 9.858 3.076 7.521 1.00 84.62 91 ILE A N 1
ATOM 695 C CA . ILE A 1 91 ? 8.892 3.467 6.478 1.00 84.62 91 ILE A CA 1
ATOM 696 C C . ILE A 1 91 ? 8.968 4.970 6.145 1.00 84.62 91 ILE A C 1
ATOM 698 O O . ILE A 1 91 ? 9.189 5.309 4.974 1.00 84.62 91 ILE A O 1
ATOM 702 N N . PRO A 1 92 ? 8.871 5.910 7.112 1.00 83.12 92 PRO A N 1
ATOM 703 C CA . PRO A 1 92 ? 9.011 7.337 6.816 1.00 83.12 92 PRO A CA 1
ATOM 704 C C . PRO A 1 92 ? 10.370 7.692 6.196 1.00 83.12 92 PRO A C 1
ATOM 706 O O . PRO A 1 92 ? 10.458 8.581 5.343 1.00 83.12 92 PRO A O 1
ATOM 709 N N . VAL A 1 93 ? 11.439 6.994 6.597 1.00 82.69 93 VAL A N 1
ATOM 710 C CA . VAL A 1 93 ? 12.799 7.207 6.078 1.00 82.69 93 VAL A CA 1
ATOM 711 C C . VAL A 1 93 ? 12.906 6.754 4.621 1.00 82.69 93 VAL A C 1
ATOM 713 O O . VAL A 1 93 ? 13.445 7.491 3.792 1.00 82.69 93 VAL A O 1
ATOM 716 N N . GLN A 1 94 ? 12.352 5.590 4.284 1.00 82.50 94 GLN A N 1
ATOM 717 C CA . GLN A 1 94 ? 12.321 5.070 2.916 1.00 82.50 94 GLN A CA 1
ATOM 718 C C . GLN A 1 94 ? 11.504 5.983 1.992 1.00 82.50 94 GLN A C 1
ATOM 720 O O . GLN A 1 94 ? 11.979 6.373 0.920 1.00 82.50 94 GLN A O 1
ATOM 725 N N . LEU A 1 95 ? 10.324 6.426 2.444 1.00 80.44 95 LEU A N 1
ATOM 726 C CA . LEU A 1 95 ? 9.487 7.383 1.714 1.00 80.44 95 LEU A CA 1
ATOM 727 C C . LEU A 1 95 ? 10.218 8.707 1.457 1.00 80.44 95 LEU A C 1
ATOM 729 O O . LEU A 1 95 ? 10.180 9.242 0.346 1.00 80.44 95 LEU A O 1
ATOM 733 N N . LYS A 1 96 ? 10.933 9.221 2.465 1.00 80.56 96 LYS A N 1
ATOM 734 C CA . LYS A 1 96 ? 11.761 10.426 2.339 1.00 80.56 96 LYS A CA 1
ATOM 735 C C . LYS A 1 96 ? 12.848 10.257 1.287 1.00 80.56 96 LYS A C 1
ATOM 737 O O . LYS A 1 96 ? 13.043 11.158 0.471 1.00 80.56 96 LYS A O 1
ATOM 742 N N . GLN A 1 97 ? 13.576 9.145 1.333 1.00 80.56 97 GLN A N 1
ATOM 743 C CA . GLN A 1 97 ? 14.694 8.895 0.432 1.00 80.56 97 GLN A CA 1
ATOM 744 C C . GLN A 1 97 ? 14.208 8.808 -1.018 1.00 80.56 97 GLN A C 1
ATOM 746 O O . GLN A 1 97 ? 14.723 9.524 -1.878 1.00 80.56 97 GLN A O 1
ATOM 751 N N . ALA A 1 98 ? 13.139 8.047 -1.262 1.00 79.50 98 ALA A N 1
ATOM 752 C CA . ALA A 1 98 ? 12.505 7.968 -2.572 1.00 79.50 98 ALA A CA 1
ATOM 753 C C . ALA A 1 98 ? 12.019 9.344 -3.061 1.00 79.50 98 ALA A C 1
ATOM 755 O O . ALA A 1 98 ? 12.213 9.699 -4.222 1.00 79.50 98 ALA A O 1
ATOM 756 N N . PHE A 1 99 ? 11.450 10.173 -2.179 1.00 79.31 99 PHE A N 1
ATOM 757 C CA . PHE A 1 99 ? 11.039 11.529 -2.545 1.00 79.31 99 PHE A CA 1
ATOM 758 C C . PHE A 1 99 ? 12.230 12.434 -2.900 1.00 79.31 99 PHE A C 1
ATOM 760 O O . PHE A 1 99 ? 12.185 13.131 -3.914 1.00 79.31 99 PHE A O 1
ATOM 767 N N . ILE A 1 100 ? 13.309 12.422 -2.105 1.00 82.62 100 ILE A N 1
ATOM 768 C CA . ILE A 1 100 ? 14.523 13.223 -2.352 1.00 82.62 100 ILE A CA 1
ATOM 769 C C . ILE A 1 100 ? 15.144 12.877 -3.702 1.00 82.62 100 ILE A C 1
ATOM 771 O O . ILE A 1 100 ? 15.556 13.781 -4.429 1.00 82.62 100 ILE A O 1
ATOM 775 N N . GLU A 1 101 ? 15.214 11.592 -4.039 1.00 81.31 101 GLU A N 1
ATOM 776 C CA . GLU A 1 101 ? 15.810 11.139 -5.295 1.00 81.31 101 GLU A CA 1
ATOM 777 C C . GLU A 1 101 ? 15.048 11.618 -6.530 1.00 81.31 101 GLU A C 1
ATOM 779 O O . GLU A 1 101 ? 15.658 11.842 -7.573 1.00 81.31 101 GLU A O 1
ATOM 784 N N . GLN A 1 102 ? 13.734 11.817 -6.415 1.00 77.06 102 GLN A N 1
ATOM 785 C CA . GLN A 1 102 ? 12.895 12.217 -7.544 1.00 77.06 102 GLN A CA 1
ATOM 786 C C . GLN A 1 102 ? 12.622 13.725 -7.608 1.00 77.06 102 GLN A C 1
ATOM 788 O O . GLN A 1 102 ? 12.608 14.303 -8.691 1.00 77.06 102 GLN A O 1
ATOM 793 N N . ALA A 1 103 ? 12.386 14.374 -6.466 1.00 76.94 103 ALA A N 1
ATOM 794 C CA . ALA A 1 103 ? 11.980 15.782 -6.387 1.00 76.94 103 ALA A CA 1
ATOM 795 C C . ALA A 1 103 ? 13.115 16.725 -5.945 1.00 76.94 103 ALA A C 1
ATOM 797 O O . ALA A 1 103 ? 12.957 17.950 -5.945 1.00 76.94 103 ALA A O 1
ATOM 798 N N . GLY A 1 104 ? 14.269 16.171 -5.562 1.00 79.12 104 GLY A N 1
ATOM 799 C CA . GLY A 1 104 ? 15.397 16.922 -5.029 1.00 79.12 104 GLY A CA 1
ATOM 800 C C . GLY A 1 104 ? 15.188 17.406 -3.588 1.00 79.12 104 GLY A C 1
ATOM 801 O O . GLY A 1 104 ? 14.133 17.267 -2.971 1.00 79.12 104 GLY A O 1
ATOM 802 N N . LYS A 1 105 ? 16.233 18.019 -3.023 1.00 81.44 105 LYS A N 1
ATOM 803 C CA . LYS A 1 105 ? 16.276 18.412 -1.599 1.00 81.44 105 LYS A CA 1
ATOM 804 C C . LYS A 1 105 ? 15.482 19.681 -1.264 1.00 81.44 105 LYS A C 1
ATOM 806 O O . LYS A 1 105 ? 15.255 19.967 -0.094 1.00 81.44 105 LYS A O 1
ATOM 811 N N . LYS A 1 106 ? 15.059 20.463 -2.265 1.00 80.50 106 LYS A N 1
ATOM 812 C CA . LYS A 1 106 ? 14.494 21.811 -2.055 1.00 80.50 106 LYS A CA 1
ATOM 813 C C . LYS A 1 106 ? 13.206 21.804 -1.218 1.00 80.50 106 LYS A C 1
ATOM 815 O O . LYS A 1 106 ? 12.985 22.729 -0.445 1.00 80.50 106 LYS A O 1
ATOM 820 N N . HIS A 1 107 ? 12.387 20.759 -1.346 1.00 75.19 107 HIS A N 1
ATOM 821 C CA . HIS A 1 107 ? 11.112 20.614 -0.629 1.00 75.19 107 HIS A CA 1
ATOM 822 C C . HIS A 1 107 ? 11.025 19.323 0.194 1.00 75.19 107 HIS A C 1
ATOM 824 O O . HIS A 1 107 ? 9.959 18.983 0.707 1.00 75.19 107 HIS A O 1
ATOM 830 N N . SER A 1 108 ? 12.143 18.610 0.355 1.00 76.56 108 SER A N 1
ATOM 831 C CA . SER A 1 108 ? 12.155 17.289 0.985 1.00 76.56 108 SER A CA 1
ATOM 832 C C . SER A 1 108 ? 11.720 17.317 2.444 1.00 76.56 108 SER A C 1
ATOM 834 O O . SER A 1 108 ? 11.061 16.390 2.889 1.00 76.56 108 SER A O 1
ATOM 836 N N . ASN A 1 109 ? 12.057 18.375 3.185 1.00 78.75 109 ASN A N 1
ATOM 837 C CA . ASN A 1 109 ? 11.688 18.476 4.598 1.00 78.75 109 ASN A CA 1
ATOM 838 C C . ASN A 1 109 ? 10.182 18.688 4.778 1.00 78.75 109 ASN A C 1
ATOM 840 O O . ASN A 1 109 ? 9.589 18.033 5.619 1.00 78.75 109 ASN A O 1
ATOM 844 N N . ALA A 1 110 ? 9.555 19.539 3.960 1.00 81.5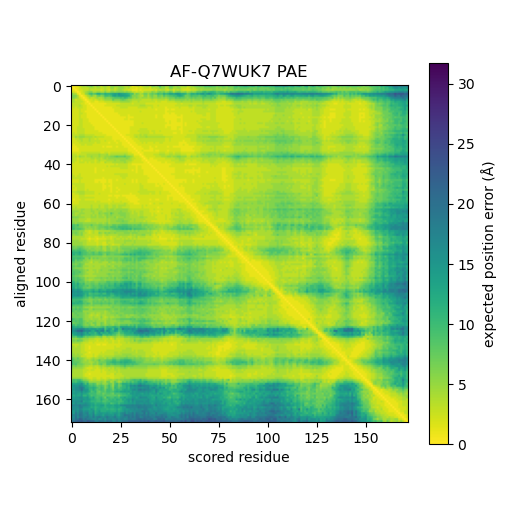6 110 ALA A N 1
ATOM 845 C CA . ALA A 1 110 ? 8.112 19.772 4.033 1.00 81.56 110 ALA A CA 1
ATOM 846 C C . ALA A 1 110 ? 7.311 18.521 3.632 1.00 81.56 110 ALA A C 1
ATOM 848 O O . ALA A 1 110 ? 6.369 18.145 4.326 1.00 81.56 110 ALA A O 1
ATOM 849 N N . ALA A 1 111 ? 7.720 17.845 2.551 1.00 76.38 111 ALA A N 1
ATOM 850 C CA . ALA A 1 111 ? 7.119 16.577 2.142 1.00 76.38 111 ALA A CA 1
ATOM 851 C C . ALA A 1 111 ? 7.318 15.487 3.206 1.00 76.38 111 ALA A C 1
ATOM 853 O O . ALA A 1 111 ? 6.383 14.757 3.515 1.00 76.38 111 ALA A O 1
ATOM 854 N N . PHE A 1 112 ? 8.510 15.417 3.809 1.00 77.50 112 PHE A N 1
ATOM 855 C CA . PHE A 1 112 ? 8.794 14.487 4.897 1.00 77.50 112 PHE A CA 1
ATOM 856 C C . PHE A 1 112 ? 7.917 14.746 6.116 1.00 77.50 112 PHE A C 1
ATOM 858 O O . PHE A 1 112 ? 7.320 13.807 6.617 1.00 77.50 112 PHE A O 1
ATOM 865 N N . THR A 1 113 ? 7.791 15.998 6.562 1.00 83.19 113 THR A N 1
ATOM 866 C CA . THR A 1 113 ? 6.894 16.341 7.670 1.00 83.19 113 THR A CA 1
ATOM 867 C C . THR A 1 113 ? 5.476 15.879 7.364 1.00 83.19 113 THR A C 1
ATOM 869 O O . THR A 1 113 ? 4.903 15.155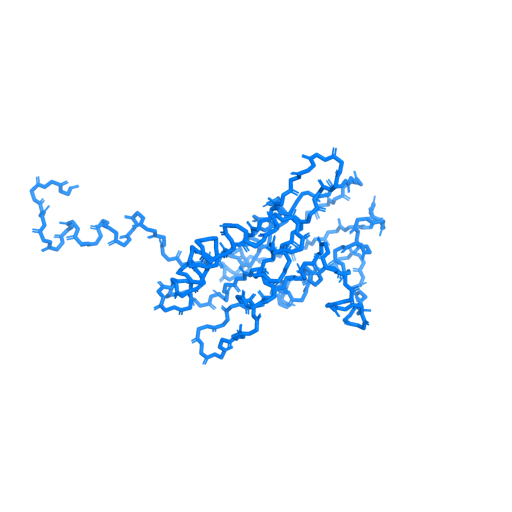 8.162 1.00 83.19 113 THR A O 1
ATOM 872 N N . MET A 1 114 ? 4.936 16.191 6.182 1.00 84.12 114 MET A N 1
ATOM 873 C CA . MET A 1 114 ? 3.600 15.725 5.796 1.00 84.12 114 MET A CA 1
ATOM 874 C C . MET A 1 114 ? 3.470 14.192 5.851 1.00 84.12 114 MET A C 1
ATOM 876 O O . MET A 1 114 ? 2.488 13.683 6.381 1.00 84.12 114 MET A O 1
ATOM 880 N N . ILE A 1 115 ? 4.448 13.458 5.315 1.00 83.62 115 ILE A N 1
ATOM 881 C CA . ILE A 1 115 ? 4.456 11.988 5.306 1.00 83.62 115 ILE A CA 1
ATOM 882 C C . ILE A 1 115 ? 4.522 11.424 6.729 1.00 83.62 115 ILE A C 1
ATOM 884 O O . ILE A 1 115 ? 3.740 10.538 7.063 1.00 83.62 115 ILE A O 1
ATOM 888 N N . SER A 1 116 ? 5.419 11.944 7.565 1.00 82.75 116 SER A N 1
ATOM 889 C CA . SER A 1 116 ? 5.597 11.499 8.949 1.00 82.75 116 SER A CA 1
ATOM 890 C C . SER A 1 116 ? 4.370 11.792 9.807 1.00 82.75 116 SER A C 1
ATOM 892 O O . SER A 1 116 ? 3.991 10.952 10.613 1.00 82.75 116 SER A O 1
ATOM 894 N N . GLU A 1 117 ? 3.706 12.932 9.602 1.00 85.44 117 GLU A N 1
ATOM 895 C CA . GLU A 1 117 ? 2.445 13.252 10.282 1.00 85.44 117 GLU A CA 1
ATOM 896 C C . GLU A 1 117 ? 1.322 12.292 9.857 1.00 85.44 117 GLU A C 1
ATOM 898 O O . GLU A 1 117 ? 0.570 11.796 10.692 1.00 85.44 117 GLU A O 1
ATOM 903 N N . LEU A 1 118 ? 1.211 11.970 8.562 1.00 85.44 118 LEU A N 1
ATOM 904 C CA . LEU A 1 118 ? 0.236 10.982 8.082 1.00 85.44 118 LEU A CA 1
ATOM 905 C C . LEU A 1 118 ? 0.518 9.581 8.640 1.00 85.44 118 LEU A C 1
ATOM 907 O O . LEU A 1 118 ? -0.411 8.904 9.071 1.00 85.44 118 LEU A O 1
ATOM 911 N N . PHE A 1 119 ? 1.783 9.164 8.667 1.00 85.75 119 PHE A N 1
ATOM 912 C CA . PH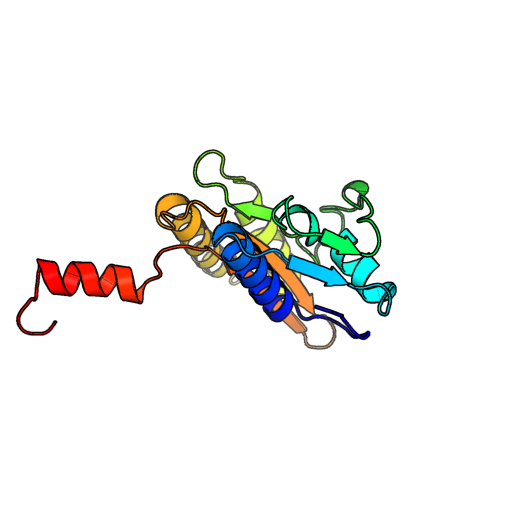E A 1 119 ? 2.198 7.895 9.264 1.00 85.75 119 PHE A CA 1
ATOM 913 C C . PHE A 1 119 ? 1.886 7.850 10.766 1.00 85.75 119 PHE A C 1
ATOM 915 O O . PHE A 1 119 ? 1.267 6.896 11.235 1.00 85.75 119 PHE A O 1
ATOM 922 N N . GLY A 1 120 ? 2.240 8.909 11.501 1.00 82.75 120 GLY A N 1
ATOM 923 C CA . GLY A 1 120 ? 1.940 9.051 12.925 1.00 82.75 120 GLY A CA 1
ATOM 924 C C . GLY A 1 120 ? 0.442 8.962 13.207 1.00 82.75 120 GLY A C 1
ATOM 925 O O . GLY A 1 120 ? 0.037 8.270 14.132 1.00 82.75 120 GLY A O 1
ATOM 926 N N . ASN A 1 121 ? -0.402 9.547 12.352 1.00 82.69 121 ASN A N 1
ATOM 927 C CA . ASN A 1 121 ? -1.855 9.425 12.481 1.00 82.69 121 ASN A CA 1
ATOM 928 C C . ASN A 1 121 ? -2.349 7.977 12.347 1.00 82.69 121 ASN A C 1
ATOM 930 O O . ASN A 1 121 ? -3.211 7.553 13.116 1.00 82.69 121 ASN A O 1
ATOM 934 N N . VAL A 1 122 ? -1.817 7.208 11.394 1.00 83.25 122 VAL A N 1
ATOM 935 C CA . VAL A 1 122 ? -2.193 5.793 11.242 1.00 83.25 122 VAL A CA 1
ATOM 936 C C . VAL A 1 122 ? -1.747 4.982 12.459 1.00 83.25 122 VAL A C 1
ATOM 938 O O . VAL A 1 122 ? -2.555 4.242 13.026 1.00 83.25 122 VAL A O 1
ATOM 941 N N . ARG A 1 123 ? -0.495 5.169 12.890 1.00 80.56 123 ARG A N 1
ATOM 942 C CA . ARG A 1 123 ? 0.081 4.498 14.061 1.00 80.56 123 ARG A CA 1
ATOM 943 C C . ARG A 1 123 ? -0.707 4.809 15.335 1.00 80.56 123 ARG A C 1
ATOM 945 O O . ARG A 1 123 ? -1.158 3.902 16.020 1.00 80.56 123 ARG A O 1
ATOM 952 N N . ASP A 1 124 ? -0.914 6.088 15.633 1.00 74.75 124 ASP A N 1
ATOM 953 C CA . ASP A 1 124 ? -1.395 6.531 16.946 1.00 74.75 124 ASP A CA 1
ATOM 954 C C . ASP A 1 124 ? -2.928 6.551 17.048 1.00 74.75 124 ASP A C 1
ATOM 956 O O . ASP A 1 124 ? -3.494 6.554 18.150 1.00 74.75 124 ASP A O 1
ATOM 960 N N . HIS A 1 125 ? -3.634 6.632 15.915 1.00 66.44 125 HIS A N 1
ATOM 961 C CA . HIS A 1 125 ? -5.049 7.014 15.904 1.00 66.44 125 HIS A CA 1
ATOM 962 C C . HIS A 1 125 ? -5.968 6.156 15.033 1.00 66.44 125 HIS A C 1
ATOM 964 O O . HIS A 1 125 ? -7.178 6.407 15.048 1.00 66.44 125 HIS A O 1
ATOM 970 N N . SER A 1 126 ? -5.472 5.123 14.344 1.00 67.38 126 SER A N 1
ATOM 971 C CA . SER A 1 126 ? -6.337 4.259 13.527 1.00 67.38 126 SER A CA 1
ATOM 972 C C . SER A 1 126 ? -7.434 3.574 14.355 1.00 67.38 126 SER A C 1
ATOM 974 O O . SER A 1 126 ? -8.580 3.497 13.908 1.00 67.38 126 SER A O 1
ATOM 976 N N . LYS A 1 127 ? -7.125 3.127 15.586 1.00 70.56 127 LYS A N 1
ATOM 977 C CA . LYS A 1 127 ? -8.036 2.347 16.460 1.00 70.56 127 LYS A CA 1
ATOM 978 C C . LYS A 1 127 ? -8.688 1.169 15.724 1.00 70.56 127 LYS A C 1
ATOM 980 O O . LYS A 1 127 ? -9.826 0.800 16.022 1.00 70.56 127 LYS A O 1
ATOM 985 N N . SER A 1 128 ? -7.987 0.633 14.729 1.00 77.00 128 SER A N 1
ATOM 986 C CA . SER A 1 128 ? -8.447 -0.474 13.906 1.00 77.00 128 SER A CA 1
ATOM 987 C C . SER A 1 128 ? -7.786 -1.767 14.368 1.00 77.00 128 SER A C 1
ATOM 989 O O . SER A 1 128 ? -6.613 -1.735 14.724 1.00 77.00 128 SER A O 1
ATOM 991 N N . PRO A 1 129 ? -8.502 -2.900 14.339 1.00 80.00 129 PRO A N 1
ATOM 992 C CA . PRO A 1 129 ? -7.899 -4.220 14.493 1.00 80.00 129 PRO A CA 1
ATOM 993 C C . PRO A 1 129 ? -7.186 -4.700 13.217 1.00 80.00 129 PRO A C 1
ATOM 995 O O . PRO A 1 129 ? -6.597 -5.774 13.228 1.00 80.00 129 PRO A O 1
ATOM 998 N N . ILE A 1 130 ? -7.284 -3.951 12.113 1.00 86.81 130 ILE A N 1
ATOM 999 C CA . ILE A 1 130 ? -6.592 -4.237 10.855 1.00 86.81 130 ILE A CA 1
ATOM 1000 C C . ILE A 1 130 ? -5.428 -3.257 10.738 1.00 86.81 130 ILE A C 1
ATOM 1002 O O . ILE A 1 130 ? -5.644 -2.040 10.780 1.00 86.81 130 ILE A O 1
ATOM 1006 N N . ASP A 1 131 ? -4.225 -3.791 10.543 1.00 88.56 131 ASP A N 1
ATOM 1007 C CA . ASP A 1 131 ? -3.022 -2.984 10.374 1.00 88.56 131 ASP A CA 1
ATOM 1008 C C . ASP A 1 131 ? -3.143 -2.007 9.196 1.00 88.56 131 ASP A C 1
ATOM 1010 O O . ASP A 1 131 ? -3.785 -2.266 8.168 1.00 88.56 131 ASP A O 1
ATOM 1014 N N . GLY A 1 132 ? -2.518 -0.843 9.368 1.00 90.88 132 GLY A N 1
ATOM 1015 C CA . GLY A 1 132 ? -2.348 0.117 8.291 1.00 90.88 132 GLY A CA 1
ATOM 1016 C C . GLY A 1 132 ? -1.233 -0.308 7.345 1.00 90.88 132 GLY A C 1
ATOM 1017 O O . GLY A 1 132 ? -0.523 -1.286 7.572 1.00 90.88 132 GLY A O 1
ATOM 1018 N N . PHE A 1 133 ? -1.042 0.456 6.277 1.00 93.00 133 PHE A N 1
ATOM 1019 C CA . PHE A 1 133 ? 0.062 0.215 5.357 1.00 93.00 133 PHE A CA 1
ATOM 1020 C C . PHE A 1 133 ? 0.507 1.470 4.622 1.00 93.00 133 PHE A C 1
ATOM 1022 O O . PHE A 1 133 ? -0.266 2.414 4.435 1.00 93.00 133 PHE A O 1
ATOM 1029 N N . ALA A 1 134 ? 1.752 1.455 4.156 1.00 92.62 134 ALA A N 1
ATOM 1030 C CA . ALA A 1 134 ? 2.299 2.470 3.272 1.00 92.62 134 ALA A CA 1
ATOM 1031 C C . ALA A 1 134 ? 3.005 1.851 2.068 1.00 92.62 134 ALA A C 1
ATOM 1033 O O . ALA A 1 134 ? 3.542 0.754 2.143 1.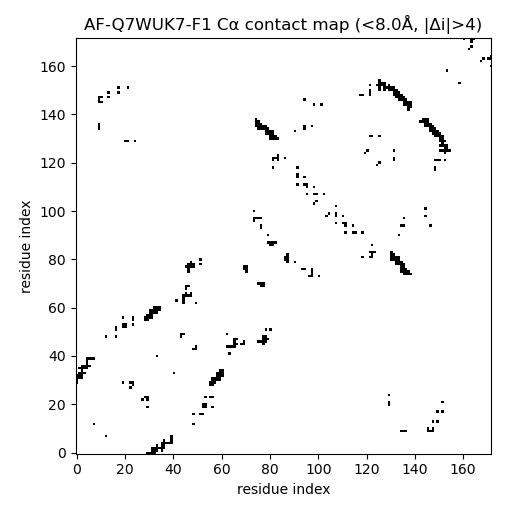00 92.62 134 ALA A O 1
ATOM 1034 N N . ALA A 1 135 ? 3.014 2.578 0.956 1.00 92.94 135 ALA A N 1
ATOM 1035 C CA . ALA A 1 135 ? 3.754 2.204 -0.244 1.00 92.94 135 ALA A CA 1
ATOM 1036 C C . ALA A 1 135 ? 4.067 3.443 -1.089 1.00 92.94 135 ALA A C 1
ATOM 1038 O O . ALA A 1 135 ? 3.384 4.471 -0.990 1.00 92.94 135 ALA A O 1
ATOM 1039 N N . LEU A 1 136 ? 5.061 3.343 -1.974 1.00 91.88 136 LEU A N 1
ATOM 1040 C CA . LEU A 1 136 ? 5.406 4.411 -2.913 1.00 91.88 136 LEU A CA 1
ATOM 1041 C C . LEU A 1 136 ? 5.798 3.855 -4.274 1.00 91.88 136 LEU A C 1
ATOM 1043 O O . LEU A 1 136 ? 6.517 2.869 -4.389 1.00 91.88 136 LEU A O 1
ATOM 1047 N N . GLN A 1 137 ? 5.376 4.548 -5.328 1.00 91.81 137 GLN A N 1
ATOM 1048 C CA . GLN A 1 137 ? 5.794 4.257 -6.688 1.00 91.81 137 GLN A CA 1
ATOM 1049 C C . GLN A 1 137 ? 6.068 5.527 -7.491 1.00 91.81 137 GLN A C 1
ATOM 1051 O O . GLN A 1 137 ? 5.316 6.502 -7.454 1.00 91.81 137 GLN A O 1
ATOM 1056 N N . VAL A 1 138 ? 7.132 5.476 -8.287 1.00 88.69 138 VAL A N 1
ATOM 1057 C CA . VAL A 1 138 ? 7.511 6.514 -9.242 1.00 88.69 138 VAL A CA 1
ATOM 1058 C C . VAL A 1 138 ? 7.140 6.079 -10.658 1.00 88.69 138 VAL A C 1
ATOM 1060 O O . VAL A 1 138 ? 7.686 5.124 -11.216 1.00 88.69 138 VAL A O 1
ATOM 1063 N N . TYR A 1 139 ? 6.246 6.834 -11.284 1.00 88.31 139 TYR A N 1
ATOM 1064 C CA . TYR A 1 139 ? 5.826 6.661 -12.669 1.00 88.31 139 TYR A CA 1
ATOM 1065 C C . TYR A 1 139 ? 6.635 7.581 -13.585 1.00 88.31 139 TYR A C 1
ATOM 1067 O O . TYR A 1 139 ? 6.232 8.704 -13.893 1.00 88.31 139 TYR A O 1
ATOM 1075 N N . ALA A 1 140 ? 7.781 7.079 -14.053 1.00 83.44 140 ALA A N 1
ATOM 1076 C CA . ALA A 1 140 ? 8.726 7.844 -14.873 1.00 83.44 140 ALA A CA 1
ATOM 1077 C C . ALA A 1 140 ? 8.113 8.399 -16.173 1.00 83.44 140 ALA A C 1
ATOM 1079 O O . ALA A 1 140 ? 8.449 9.499 -16.591 1.00 83.44 140 ALA A O 1
ATOM 1080 N N . LYS A 1 141 ? 7.174 7.675 -16.800 1.00 84.81 141 LYS A N 1
ATOM 1081 C CA . LYS A 1 141 ? 6.522 8.125 -18.046 1.00 84.81 141 LYS A CA 1
ATOM 1082 C C . LYS A 1 141 ? 5.709 9.410 -17.872 1.00 84.81 141 LYS A C 1
ATOM 1084 O O . LYS A 1 141 ? 5.533 10.146 -18.833 1.00 84.81 141 LYS A O 1
ATOM 1089 N N . THR A 1 142 ? 5.199 9.658 -16.668 1.00 84.06 142 THR A N 1
ATOM 1090 C CA . THR A 1 142 ? 4.331 10.801 -16.354 1.00 84.06 142 THR A CA 1
ATOM 1091 C C . THR A 1 142 ? 4.967 11.755 -15.346 1.00 84.06 142 THR A C 1
ATOM 1093 O O . THR A 1 142 ? 4.277 12.643 -14.859 1.00 84.06 142 THR A O 1
ATOM 1096 N N . ASN A 1 143 ? 6.242 11.551 -14.982 1.00 80.62 143 ASN A N 1
ATOM 1097 C CA . ASN A 1 143 ? 6.941 12.290 -13.923 1.00 80.62 143 ASN A CA 1
ATOM 1098 C C . ASN A 1 143 ? 6.115 12.421 -12.629 1.00 80.62 143 ASN A C 1
ATOM 1100 O O . ASN A 1 143 ? 6.063 13.482 -12.010 1.00 80.62 143 ASN A O 1
ATOM 1104 N N . LYS A 1 144 ? 5.430 11.339 -12.236 1.00 85.25 144 LYS A N 1
ATOM 1105 C CA . LYS A 1 144 ? 4.529 11.323 -11.077 1.00 85.25 144 LYS A CA 1
ATOM 1106 C C . LYS A 1 144 ? 5.091 10.421 -9.987 1.00 85.25 144 LYS A C 1
ATOM 1108 O O . LYS A 1 144 ? 5.428 9.274 -10.261 1.00 85.25 144 LYS A O 1
ATOM 1113 N N . ILE A 1 145 ? 5.112 10.914 -8.755 1.00 85.75 145 ILE A N 1
ATOM 1114 C CA . ILE A 1 145 ?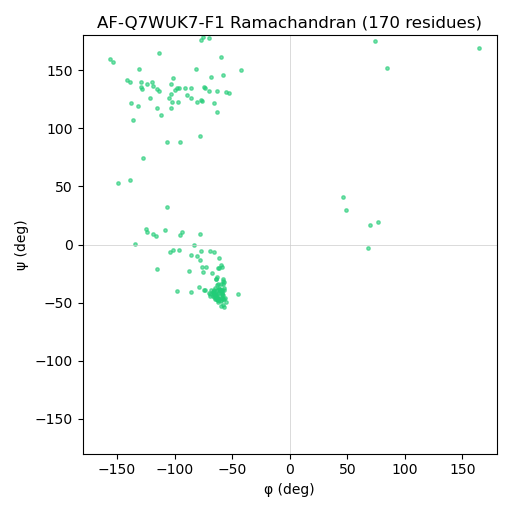 5.310 10.099 -7.553 1.00 85.75 145 ILE A CA 1
ATOM 1115 C C . ILE A 1 145 ? 3.929 9.856 -6.951 1.00 85.75 145 ILE A C 1
ATOM 1117 O O . ILE A 1 145 ? 3.128 10.785 -6.839 1.00 85.75 145 ILE A O 1
ATOM 1121 N N . GLN A 1 146 ? 3.633 8.614 -6.596 1.00 90.25 146 GLN A N 1
ATOM 1122 C CA . GLN A 1 146 ? 2.434 8.256 -5.855 1.00 90.25 146 GLN A CA 1
ATOM 1123 C C . GLN A 1 146 ? 2.854 7.582 -4.558 1.00 90.25 146 GLN A C 1
ATOM 1125 O O . GLN A 1 146 ? 3.597 6.608 -4.586 1.00 90.25 146 GLN A O 1
ATOM 1130 N N . THR A 1 147 ? 2.352 8.097 -3.445 1.00 89.94 147 THR A N 1
ATOM 1131 C CA . THR A 1 147 ? 2.494 7.501 -2.118 1.00 89.94 147 THR A CA 1
ATOM 1132 C C . THR A 1 147 ? 1.107 7.193 -1.598 1.00 89.94 147 THR A C 1
ATOM 1134 O O . THR A 1 147 ? 0.185 7.990 -1.786 1.00 89.94 147 THR A O 1
ATOM 1137 N N . VAL A 1 148 ? 0.967 6.047 -0.950 1.00 91.81 148 VAL A N 1
ATOM 1138 C CA . VAL A 1 148 ? -0.222 5.699 -0.186 1.00 91.81 148 VAL A CA 1
ATOM 1139 C C . VAL A 1 148 ? 0.192 5.492 1.259 1.00 91.81 148 VAL A C 1
ATOM 1141 O O . VAL A 1 148 ? 1.215 4.870 1.518 1.00 91.81 148 VAL A O 1
ATOM 1144 N N . ILE A 1 149 ? -0.608 6.030 2.173 1.00 90.94 149 ILE A N 1
ATOM 1145 C CA . ILE A 1 149 ? -0.586 5.745 3.605 1.00 90.94 149 ILE A CA 1
ATOM 1146 C C . ILE A 1 149 ? -2.050 5.496 3.956 1.00 90.94 149 ILE A C 1
ATOM 1148 O O . ILE A 1 149 ? -2.894 6.355 3.689 1.00 90.94 149 ILE A O 1
ATOM 1152 N N . SER A 1 150 ? -2.360 4.305 4.449 1.00 90.50 150 SER A N 1
ATOM 1153 C CA . SER A 1 150 ? -3.726 3.861 4.700 1.00 90.50 150 SER A CA 1
ATOM 1154 C C . SER A 1 150 ? -3.850 3.322 6.112 1.00 90.50 150 SER A C 1
ATOM 1156 O O . SER A 1 150 ? -2.996 2.568 6.567 1.00 90.50 150 SER A O 1
ATOM 1158 N N . ASP A 1 151 ? -4.964 3.645 6.754 1.00 87.88 151 ASP A N 1
ATOM 1159 C CA . ASP A 1 151 ? -5.492 2.914 7.898 1.00 87.88 151 ASP A CA 1
ATOM 1160 C C . ASP A 1 151 ? -6.824 2.248 7.522 1.00 87.88 151 ASP A C 1
ATOM 1162 O O . ASP A 1 151 ? -7.433 2.575 6.499 1.00 87.88 151 ASP A O 1
ATOM 1166 N N . SER A 1 152 ? -7.268 1.299 8.346 1.00 82.19 152 SER A N 1
ATOM 1167 C CA . SER A 1 152 ? -8.647 0.784 8.342 1.00 82.19 152 SER A CA 1
ATOM 1168 C C . SER A 1 152 ? -9.427 1.306 9.553 1.00 82.19 152 SER A C 1
ATOM 1170 O O . SER A 1 152 ? -10.244 0.599 10.147 1.00 82.19 152 SER A O 1
ATOM 1172 N N . GLY A 1 153 ? -9.103 2.519 9.990 1.00 74.81 153 GLY A N 1
ATOM 1173 C CA . GLY A 1 153 ? -9.643 3.145 11.179 1.00 74.81 153 GLY A CA 1
ATOM 1174 C C . GLY A 1 153 ? -11.062 3.661 11.009 1.00 74.81 153 GLY A C 1
ATOM 1175 O O . GLY A 1 153 ? -11.678 3.608 9.947 1.00 74.81 153 GLY A O 1
ATOM 1176 N N . VAL A 1 154 ? -11.594 4.214 12.099 1.00 67.56 154 VAL A N 1
ATOM 1177 C CA . VAL A 1 154 ? -12.980 4.719 12.167 1.00 67.56 154 VAL A CA 1
ATOM 1178 C C . VAL A 1 154 ? -13.225 5.871 11.174 1.00 67.56 154 VAL A C 1
ATOM 1180 O O . VAL A 1 154 ? -14.368 6.150 10.807 1.00 67.56 154 VAL A O 1
ATOM 1183 N N . GLY A 1 155 ? -12.153 6.527 10.719 1.00 70.50 155 GLY A N 1
ATOM 1184 C CA . GLY A 1 155 ? -12.170 7.626 9.761 1.00 70.50 155 GLY A CA 1
ATOM 1185 C C . GLY A 1 155 ? -12.423 8.995 10.402 1.00 70.50 155 GLY A C 1
ATOM 1186 O O . GLY A 1 155 ? -13.109 9.130 11.419 1.00 70.50 155 GLY A O 1
ATOM 1187 N N . ILE A 1 156 ? -11.893 10.047 9.766 1.00 69.44 156 ILE A N 1
ATOM 1188 C CA . ILE A 1 156 ? -11.923 11.431 10.278 1.00 69.44 156 ILE A CA 1
ATOM 1189 C C . ILE A 1 156 ? -13.356 11.920 10.523 1.00 69.44 156 ILE A C 1
ATOM 1191 O O . ILE A 1 156 ? -13.640 12.507 11.564 1.00 69.44 156 ILE A O 1
ATOM 1195 N N . ALA A 1 157 ? -14.283 11.652 9.598 1.00 69.38 157 ALA A N 1
ATOM 1196 C CA . ALA A 1 157 ? -15.668 12.109 9.720 1.00 69.38 157 ALA A CA 1
ATOM 1197 C C . ALA A 1 157 ? -16.372 11.527 10.957 1.00 69.38 157 ALA A C 1
ATOM 1199 O O . ALA A 1 157 ? -17.110 12.237 11.638 1.00 69.38 157 ALA A O 1
ATOM 1200 N N . ASN A 1 158 ? -16.124 10.256 11.284 1.00 68.75 158 ASN A N 1
ATOM 1201 C CA . ASN A 1 158 ? -16.708 9.628 12.468 1.00 68.75 158 ASN A CA 1
ATOM 1202 C C . ASN A 1 158 ? -16.052 10.137 13.756 1.00 68.75 158 ASN A C 1
ATOM 1204 O O . ASN A 1 158 ? -16.759 10.404 14.729 1.00 68.75 158 ASN A O 1
ATOM 1208 N N . SER A 1 159 ? -14.732 10.350 13.747 1.00 72.50 159 SER A N 1
ATOM 1209 C CA . SER A 1 159 ? -14.016 10.977 14.865 1.00 72.50 159 SER A CA 1
ATOM 1210 C C . SER A 1 159 ? -14.544 12.387 15.158 1.00 72.50 159 SER A C 1
ATOM 1212 O O . SER A 1 159 ? -14.860 12.697 16.306 1.00 72.50 159 SER A O 1
ATOM 1214 N N . LEU A 1 160 ? -14.731 13.216 14.124 1.00 75.06 160 LEU A N 1
ATOM 1215 C CA . LEU A 1 160 ? -15.287 14.566 14.259 1.00 75.06 160 LEU A CA 1
ATOM 1216 C C . LEU A 1 160 ? -16.747 14.548 14.719 1.00 75.06 160 LEU A C 1
ATOM 1218 O O . LEU A 1 160 ? -17.106 15.299 15.621 1.00 75.06 160 LEU A O 1
ATOM 1222 N N . ARG A 1 161 ? -17.584 13.657 14.168 1.00 78.50 161 ARG A N 1
ATOM 1223 C CA . ARG A 1 161 ? -18.981 13.494 14.608 1.00 78.50 161 ARG A CA 1
ATOM 1224 C C . ARG A 1 161 ? -19.090 13.163 16.091 1.00 78.50 161 ARG A C 1
ATOM 1226 O O . ARG A 1 161 ? -20.008 13.649 16.745 1.00 78.50 161 ARG A O 1
ATOM 1233 N N . ARG A 1 162 ? -18.167 12.361 16.633 1.00 77.88 162 ARG A N 1
ATOM 1234 C CA . ARG A 1 162 ? -18.151 12.046 18.067 1.00 77.88 162 ARG A CA 1
ATOM 1235 C C . ARG A 1 162 ? -17.904 13.296 18.912 1.00 77.88 162 ARG A C 1
ATOM 1237 O O . ARG A 1 162 ? -18.637 13.532 19.864 1.00 77.88 162 ARG A O 1
ATOM 1244 N N . VAL A 1 163 ? -16.936 14.122 18.513 1.00 81.62 163 VAL A N 1
ATOM 1245 C CA . VAL A 1 163 ? -16.628 15.391 19.194 1.00 81.62 163 VAL A CA 1
ATOM 1246 C C . VAL A 1 163 ? -17.778 16.390 19.068 1.00 81.62 163 VAL A C 1
ATOM 1248 O O . VAL A 1 163 ? -18.119 17.032 20.057 1.00 81.62 163 VAL A O 1
ATOM 1251 N N . LEU A 1 164 ? -18.406 16.496 17.891 1.00 83.75 164 LEU A N 1
ATOM 1252 C CA . LEU A 1 164 ? -19.585 17.345 17.689 1.00 83.75 164 LEU A CA 1
ATOM 1253 C C . LEU A 1 164 ? -20.722 16.935 18.627 1.00 83.75 164 LEU A C 1
ATOM 1255 O O . LEU A 1 164 ? -21.265 17.780 19.324 1.00 83.75 164 LEU A O 1
ATOM 1259 N N . LYS A 1 165 ? -21.008 15.634 18.739 1.00 84.56 165 LYS A N 1
ATOM 1260 C CA . LYS A 1 165 ? -22.034 15.129 19.659 1.00 84.56 165 LYS A CA 1
ATOM 1261 C C . LYS A 1 165 ? -21.730 15.437 21.131 1.00 84.56 165 LYS A C 1
ATOM 1263 O O . LYS A 1 165 ? -22.648 15.709 21.895 1.00 84.56 165 LYS A O 1
ATOM 1268 N N . GLU A 1 166 ? -20.462 15.352 21.536 1.00 86.81 166 GLU A N 1
ATOM 1269 C CA . GLU A 1 166 ? -20.034 15.568 22.927 1.00 86.81 166 GLU A CA 1
ATOM 1270 C C . GLU A 1 166 ? -19.948 17.055 23.312 1.00 86.81 166 GLU A C 1
ATOM 1272 O O . GLU A 1 166 ? -20.237 17.399 24.456 1.00 86.81 166 GLU A O 1
ATOM 1277 N N . ARG A 1 167 ? -19.517 17.932 22.394 1.00 87.00 167 ARG A N 1
ATOM 1278 C CA . ARG A 1 167 ? -19.176 19.335 22.704 1.00 87.00 167 ARG A CA 1
ATOM 1279 C C . ARG A 1 167 ? -20.069 20.385 22.049 1.00 87.00 167 ARG A C 1
ATOM 1281 O O . ARG A 1 167 ? -20.092 21.504 22.548 1.00 87.00 167 ARG A O 1
ATOM 1288 N N . TYR A 1 168 ? -20.761 20.037 20.968 1.00 86.94 168 TYR A N 1
ATOM 1289 C CA . TYR A 1 168 ? -21.599 20.943 20.174 1.00 86.94 168 TYR A CA 1
ATOM 1290 C C . TYR A 1 168 ? -22.920 20.261 19.753 1.00 86.94 168 TYR A C 1
ATOM 1292 O O . TYR A 1 168 ? -23.201 20.137 18.555 1.00 86.94 168 TYR A O 1
ATOM 1300 N N . PRO A 1 169 ? -23.719 19.740 20.708 1.00 82.56 169 PRO A N 1
ATOM 1301 C CA . PRO A 1 169 ? -24.922 18.954 20.413 1.00 82.56 169 PRO A CA 1
ATOM 1302 C C . PRO A 1 169 ? -25.994 19.721 19.623 1.00 82.56 169 PRO A C 1
ATOM 1304 O O . PRO A 1 169 ? -26.847 19.105 18.996 1.00 82.56 169 PRO A O 1
ATOM 1307 N N . GLU A 1 170 ? -25.960 21.050 19.639 1.00 87.62 170 GLU A N 1
ATOM 1308 C CA . GLU A 1 170 ? -26.880 21.936 18.925 1.00 87.62 170 GLU A CA 1
ATOM 1309 C C . GLU A 1 170 ? -26.674 21.979 17.401 1.00 87.62 170 GLU A C 1
ATOM 1311 O O . GLU A 1 170 ? -27.583 22.391 16.681 1.00 87.62 170 GLU A O 1
ATOM 1316 N N . ILE A 1 171 ? -25.501 21.559 16.911 1.00 81.62 171 ILE A N 1
ATOM 1317 C CA . ILE A 1 171 ? -25.169 21.471 15.475 1.00 81.62 171 ILE A CA 1
ATOM 1318 C C . ILE A 1 171 ? -24.840 20.039 15.022 1.00 81.62 171 ILE A C 1
ATOM 1320 O O . ILE A 1 171 ? -24.341 19.850 13.910 1.00 81.62 171 ILE A O 1
ATOM 1324 N N . TYR A 1 172 ? -25.073 19.047 15.886 1.00 67.31 172 TYR A N 1
ATOM 1325 C CA . TYR A 1 172 ? -24.987 17.628 15.537 1.00 67.31 172 TYR A CA 1
ATOM 1326 C C . TYR A 1 172 ? -26.209 17.190 14.722 1.00 67.31 172 TYR A C 1
ATOM 1328 O O . TYR A 1 172 ? -26.001 16.510 13.690 1.00 67.31 172 TYR A O 1
#

Solvent-accessible surface area (backbone atoms only — not comparable to full-atom values): 9840 Å² total; per-residue (Å²): 88,80,43,72,62,66,88,82,52,71,71,59,50,53,53,49,52,53,48,52,39,52,40,42,76,70,72,44,90,47,48,43,36,33,79,62,16,64,70,46,49,54,48,37,31,55,33,34,54,66,77,74,49,51,88,82,50,45,61,36,62,80,86,57,90,34,72,94,56,60,85,75,40,77,52,43,47,47,52,41,66,36,33,63,90,69,61,55,77,58,52,59,53,53,54,37,51,37,45,31,75,74,70,36,74,88,56,35,65,63,55,37,51,55,51,44,53,53,49,47,44,38,42,78,60,20,90,40,98,49,71,20,35,34,35,34,41,53,41,76,95,73,77,39,80,46,74,48,77,45,56,62,33,79,48,70,70,53,57,49,49,52,49,32,53,76,76,39,61,93,79,97

Nearest PDB structures (foldseek):
  9gbk-assembly1_K  TM=2.593E-01  e=3.529E-01  Saccharomyces cerevisiae
  9gbk-assembly1_Y  TM=2.606E-01  e=6.134E-01  Saccharomyces cerevisiae
  8t0m-assembly1_Y  TM=2.596E-01  e=6.523E-01  Saccharomyces cerevisiae S288C
  8rvq-assembly1_Y  TM=2.187E-01  e=3.753E-01  Saccharomyces cerevisiae
  5mwl-assembly2_B  TM=1.967E-01  e=9.731E+00  Mus musculus

Secondary structure (DSSP, 8-state):
-EEES-PPPHHHHHHHHHHHHHHHHTT---EEEEEE-HHHHHHHHHTTGGGGS-TTSEEESPPPP-GGGTTS-TTEEEEEEE-SSS--THHHHHHHHHHHHHH-GGGHHHHHHHHHHHHHHHHHH---SS-EEEEEEEEGGGTEEEEEEE--SS-HHHHHHHHHHHH-GGG-

pLDDT: mean 86.75, std 7.54, range [66.44, 97.38]

Organism: NCBI:txid204774

Sequence (172 aa):
MTFLGGSFLLDSLSRLLALVNQLSYSGKSISLDFSACDKSFSYLCRIGFFELIDPSVAVVPDVKDASCYYGHNSKVMEFGVINPEEPDESIPVQLKQAFIEQAGKKHSNAAFTMISELFGNVRDHSKSPIDGFAALQVYAKTNKIQTVISDSGVGIANSLRRVLKERYPEIY

Mean predicted aligned error: 6.2 Å

Radius of gyration: 17.74 Å; Cα contacts (8 Å, |Δi|>4): 257; chains: 1; bounding box: 44×41×41 Å